Protein AF-A0A7S4V203-F1 (afdb_monomer_lite)

Foldseek 3Di:
DDDDDDADDADPPPPQKDFDWKWWWWDWDPPCPVPDPIGIGTWRWMAGQDDPWRIKTKDWDCPVVVQPPPSIKIWIWGDHANSVQQKTKIKIAIPDPSDPRLQIKIWIWGWGADPNWTKTKGKIAGPVVRIIGIIIITHDDDD

Sequence (143 aa):
GKPLVRVAAPCSPQQQHLSGLWVGEARPAPGLEADVPVNPIKWALSLAREGPVTAFGAGFFDDSADVPGQPVLHFSLRGKWDAEAGTVELTKVYDSALVPADMLVHYQGRVSLSEGRPALTGTWRNTLHETHGAFACRLMEET

Radius of gyration: 16.19 Å; chains: 1; bounding box: 38×49×43 Å

Organism: NCBI:txid2898

Secondary structure (DSSP, 8-state):
------PPPP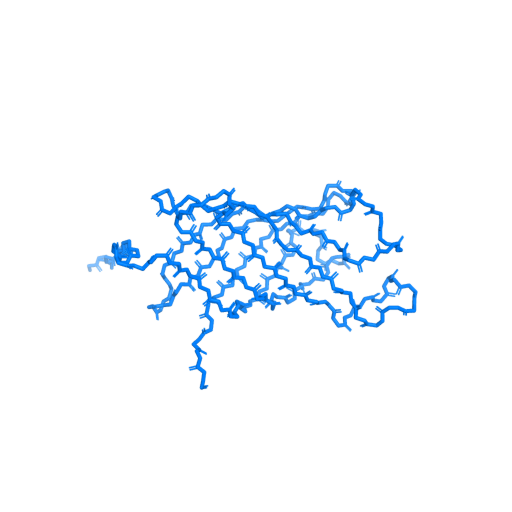S-TT--EEEEEEEEEEEEPTT-TTTSPPEEEEEEEEEESSSS-SEEEEEEES--TTSTT-SSEEEEEEEEEETTTTEEEEEEEES-TTS-TT--EEEEEEEEEETTEEEEEEEEEETTTTEEEEEEEEEPPP-

Structure (mmCIF, N/CA/C/O backbone):
data_AF-A0A7S4V203-F1
#
_entry.id   AF-A0A7S4V203-F1
#
loop_
_atom_site.group_PDB
_atom_site.id
_atom_site.type_symbol
_atom_site.label_atom_id
_atom_site.label_alt_id
_atom_site.label_comp_id
_atom_site.label_asym_id
_atom_site.label_entity_id
_atom_site.label_seq_id
_atom_site.pdbx_PDB_ins_code
_atom_site.Cartn_x
_atom_site.Cartn_y
_atom_site.Cartn_z
_atom_site.occupancy
_atom_site.B_iso_or_equiv
_atom_site.auth_seq_id
_atom_site.auth_comp_id
_atom_site.auth_asym_id
_atom_site.auth_atom_id
_atom_site.pdbx_PDB_model_num
ATOM 1 N N . GLY A 1 1 ? 0.121 35.122 18.184 1.00 46.59 1 GLY A N 1
ATOM 2 C CA . GLY A 1 1 ? -0.152 33.844 18.870 1.00 46.59 1 GLY A CA 1
ATOM 3 C C . GLY A 1 1 ? 0.166 32.713 17.920 1.00 46.59 1 GLY A C 1
ATOM 4 O O . GLY A 1 1 ? -0.217 32.810 16.764 1.00 46.59 1 GLY A O 1
ATOM 5 N N . LYS A 1 2 ? 0.925 31.702 18.356 1.00 37.34 2 LYS A N 1
ATOM 6 C CA . LYS A 1 2 ? 1.216 30.515 17.532 1.00 37.34 2 LYS A CA 1
ATOM 7 C C . LYS A 1 2 ? -0.079 29.714 17.298 1.00 37.34 2 LYS A C 1
ATOM 9 O O . LYS A 1 2 ? -0.844 29.574 18.253 1.00 37.34 2 LYS A O 1
ATOM 14 N N . PRO A 1 3 ? -0.333 29.193 16.086 1.00 43.50 3 PRO A N 1
ATOM 15 C CA . PRO A 1 3 ? -1.499 28.358 15.835 1.00 43.50 3 PRO A CA 1
ATOM 16 C C . PRO A 1 3 ? -1.347 27.010 16.551 1.00 43.50 3 PRO A C 1
ATOM 18 O O . PRO A 1 3 ? -0.306 26.358 16.473 1.00 43.50 3 PRO A O 1
ATOM 21 N N . LEU A 1 4 ? -2.396 26.617 17.273 1.00 43.94 4 LEU A N 1
ATOM 22 C CA . LEU A 1 4 ? -2.532 25.304 17.893 1.00 43.94 4 LEU A CA 1
ATOM 23 C C . LEU A 1 4 ? -2.716 24.260 16.789 1.00 43.94 4 LEU A C 1
ATOM 25 O O . LEU A 1 4 ? -3.739 24.244 16.105 1.00 43.94 4 LEU A O 1
ATOM 29 N N . VAL A 1 5 ? -1.732 23.378 16.631 1.00 44.03 5 VAL A N 1
ATOM 30 C CA . VAL A 1 5 ? -1.887 22.146 15.855 1.00 44.03 5 VAL A CA 1
ATOM 31 C C . VAL A 1 5 ? -2.885 21.271 16.612 1.00 44.03 5 VAL A C 1
ATOM 33 O O . VAL A 1 5 ? -2.569 20.726 17.669 1.00 44.03 5 VAL A O 1
ATOM 36 N N . ARG A 1 6 ? -4.119 21.176 16.107 1.00 44.25 6 ARG A N 1
ATOM 37 C CA . ARG A 1 6 ? -5.091 20.194 16.594 1.00 44.25 6 ARG A CA 1
ATOM 38 C C . ARG A 1 6 ? -4.598 18.811 16.188 1.00 44.25 6 ARG A C 1
ATOM 40 O O . ARG A 1 6 ? -4.679 18.441 15.021 1.00 44.25 6 ARG A O 1
ATOM 47 N N . VAL A 1 7 ? -4.096 18.055 17.158 1.00 49.62 7 VAL A N 1
ATOM 48 C CA . VAL A 1 7 ? -3.996 16.600 17.036 1.00 49.62 7 VAL A CA 1
ATOM 49 C C . VAL A 1 7 ? -5.426 16.091 16.859 1.00 49.62 7 VAL A C 1
ATOM 51 O O . VAL A 1 7 ? -6.295 16.393 17.678 1.00 49.62 7 VAL A O 1
ATOM 54 N N . ALA A 1 8 ? -5.696 15.421 15.739 1.00 51.75 8 ALA A N 1
ATOM 55 C CA . ALA A 1 8 ? -7.012 14.869 15.459 1.00 51.75 8 ALA A CA 1
ATOM 56 C C . ALA A 1 8 ? -7.423 13.889 16.568 1.00 51.75 8 ALA A C 1
ATOM 58 O O . ALA A 1 8 ? -6.596 13.121 17.063 1.00 51.75 8 ALA A O 1
ATOM 59 N N . ALA A 1 9 ? -8.700 13.923 16.949 1.00 47.88 9 ALA A N 1
ATOM 60 C CA . ALA A 1 9 ? -9.267 12.919 17.837 1.00 47.88 9 ALA A CA 1
ATOM 61 C C . ALA A 1 9 ? -9.137 11.527 17.187 1.00 47.88 9 ALA A C 1
ATOM 63 O O . ALA A 1 9 ? -9.269 11.425 15.962 1.00 47.88 9 ALA A O 1
ATOM 64 N N . PRO A 1 10 ? -8.875 10.465 17.968 1.00 47.19 10 PRO A N 1
ATOM 65 C CA . PRO A 1 10 ? -8.890 9.108 17.443 1.00 47.19 10 PRO A CA 1
ATOM 66 C C . PRO A 1 10 ? -10.245 8.812 16.788 1.00 47.19 10 PRO A C 1
ATOM 68 O O . PRO A 1 10 ? -11.275 9.369 17.178 1.00 47.19 10 PRO A O 1
ATOM 71 N N . CYS A 1 11 ? -10.221 7.943 15.775 1.00 50.16 11 CYS A N 1
ATOM 72 C CA . CYS A 1 11 ? -11.412 7.379 15.144 1.00 50.16 11 CYS A CA 1
ATOM 73 C C . CYS A 1 11 ? -12.426 6.983 16.232 1.00 50.16 11 CYS A C 1
ATOM 75 O O . CYS A 1 11 ? -12.029 6.441 17.267 1.00 50.16 11 CYS A O 1
ATOM 77 N N . SER A 1 12 ? -13.705 7.328 16.045 1.00 50.94 12 SER A N 1
ATOM 78 C CA . SER A 1 12 ? -14.707 7.138 17.097 1.00 50.94 12 SER A CA 1
ATOM 79 C C . SER A 1 12 ? -14.692 5.679 17.591 1.00 50.94 12 SER A C 1
ATOM 81 O O . SER A 1 12 ? -14.592 4.768 16.766 1.00 50.94 12 SER A O 1
ATOM 83 N N . PRO A 1 13 ? -14.805 5.418 18.907 1.00 49.44 13 PRO A N 1
ATOM 84 C CA . PRO A 1 13 ? -14.727 4.061 19.458 1.00 49.44 13 PRO A CA 1
ATOM 85 C C . PRO A 1 13 ? -15.800 3.088 18.928 1.00 49.44 13 PRO A C 1
ATOM 87 O O . PRO A 1 13 ? -15.759 1.905 19.243 1.00 49.44 13 PRO A O 1
ATOM 90 N N . GLN A 1 14 ? -16.755 3.569 18.128 1.00 53.97 14 GLN A N 1
ATOM 91 C CA . GLN A 1 14 ? -17.841 2.792 17.527 1.00 53.97 14 GLN A CA 1
ATOM 92 C C . GLN A 1 14 ? -17.541 2.329 16.094 1.00 53.97 14 GLN A C 1
ATOM 94 O O . GLN A 1 14 ? -18.237 1.455 15.580 1.00 53.97 14 GLN A O 1
ATOM 99 N N . GLN A 1 15 ? -16.529 2.890 15.428 1.00 68.12 15 GLN A N 1
ATOM 100 C CA . GLN A 1 15 ? -16.266 2.600 14.022 1.00 68.12 15 GLN A CA 1
ATOM 101 C C . GLN A 1 15 ? -15.415 1.330 13.893 1.00 68.12 15 GLN A C 1
ATOM 103 O O . GLN A 1 15 ? -14.188 1.367 13.918 1.00 68.12 15 GLN A O 1
ATOM 108 N N . GLN A 1 16 ? -16.098 0.187 13.790 1.00 83.56 16 GLN A N 1
ATOM 109 C CA . GLN A 1 16 ? -15.500 -1.157 13.753 1.00 83.56 16 GLN A CA 1
ATOM 110 C C . GLN A 1 16 ? -14.614 -1.411 12.523 1.00 83.56 16 GLN A C 1
ATOM 112 O O . GLN A 1 16 ? -13.758 -2.298 12.538 1.00 83.56 16 GLN A O 1
ATOM 117 N N . HIS A 1 17 ? -14.804 -0.636 11.455 1.00 91.56 17 HIS A N 1
ATOM 118 C CA . HIS A 1 17 ? -14.025 -0.751 10.231 1.00 91.56 17 HIS A CA 1
ATOM 119 C C . HIS A 1 17 ? -13.968 0.568 9.447 1.00 91.56 17 HIS A C 1
ATOM 121 O O . HIS A 1 17 ? -14.828 1.440 9.586 1.00 91.56 17 HIS A O 1
ATOM 127 N N . LEU A 1 18 ? -12.951 0.688 8.595 1.00 94.06 18 LEU A N 1
ATOM 128 C CA . LEU A 1 18 ? -12.790 1.718 7.574 1.00 94.06 18 LEU A CA 1
ATOM 129 C C . LEU A 1 18 ? -12.739 1.015 6.217 1.00 94.06 18 LEU A C 1
ATOM 131 O O . LEU A 1 18 ? -11.717 0.431 5.858 1.00 94.06 18 LEU A O 1
ATOM 135 N N . SER A 1 19 ? -13.849 1.043 5.488 1.00 95.38 19 SER A N 1
ATOM 136 C CA . SER A 1 19 ? -14.012 0.304 4.235 1.00 95.38 19 SER A CA 1
ATOM 137 C C . SER A 1 19 ? -14.511 1.215 3.130 1.00 95.38 19 SER A C 1
ATOM 139 O O . SER A 1 19 ? -15.337 2.086 3.381 1.00 95.38 19 SER A O 1
ATOM 141 N N . GLY A 1 20 ? -14.028 0.983 1.913 1.00 95.81 20 GLY A N 1
ATOM 142 C CA . GLY A 1 20 ? -14.508 1.659 0.714 1.00 95.81 20 GLY A CA 1
ATOM 143 C C . GLY A 1 20 ? -13.398 1.857 -0.309 1.00 95.81 20 GLY A C 1
ATOM 144 O O . GLY A 1 20 ? -12.407 1.119 -0.326 1.00 95.81 20 GLY A O 1
ATOM 145 N N . LEU A 1 21 ? -13.579 2.858 -1.167 1.00 96.81 21 LEU A N 1
ATOM 146 C CA . LEU A 1 21 ? -12.597 3.233 -2.175 1.00 96.81 21 LEU A CA 1
ATOM 147 C C . LEU A 1 21 ? -11.599 4.240 -1.595 1.00 96.81 21 LEU A C 1
ATOM 149 O O . LEU A 1 21 ? -11.970 5.343 -1.202 1.00 96.81 21 LEU A O 1
ATOM 153 N N . TRP A 1 22 ? -10.323 3.879 -1.591 1.00 97.38 22 TRP A N 1
ATOM 154 C CA . TRP A 1 22 ? -9.221 4.747 -1.198 1.00 97.38 22 TRP A CA 1
ATOM 155 C C . TRP A 1 22 ? -8.540 5.305 -2.438 1.00 97.38 22 TRP A C 1
ATOM 157 O O . TRP A 1 22 ? -8.118 4.541 -3.311 1.00 97.38 22 TRP A O 1
ATOM 167 N N . VAL A 1 23 ? -8.418 6.630 -2.503 1.00 96.50 23 VAL A N 1
ATOM 168 C CA . VAL A 1 23 ? -7.867 7.337 -3.664 1.00 96.50 23 VAL A CA 1
ATOM 169 C C . VAL A 1 23 ? -6.696 8.216 -3.257 1.00 96.50 23 VAL A C 1
ATOM 171 O O . VAL A 1 23 ? -6.739 8.892 -2.228 1.00 96.50 23 VAL A O 1
ATOM 174 N N . GLY A 1 24 ? -5.637 8.200 -4.060 1.00 96.31 24 GLY A N 1
ATOM 175 C CA . GLY A 1 24 ? -4.449 9.015 -3.844 1.00 96.31 24 GLY A CA 1
ATOM 176 C C . GLY A 1 24 ? -3.319 8.632 -4.784 1.00 96.31 24 GLY A C 1
ATOM 177 O O . GLY A 1 24 ? -3.562 8.318 -5.947 1.00 96.31 24 GLY A O 1
ATOM 178 N N . GLU A 1 25 ? -2.090 8.617 -4.279 1.00 97.12 25 GLU A N 1
ATOM 179 C CA . GLU A 1 25 ? -0.900 8.346 -5.085 1.00 97.12 25 GLU A CA 1
ATOM 180 C C . GLU A 1 25 ? 0.262 7.776 -4.263 1.00 97.12 25 GLU A C 1
ATOM 182 O O . GLU A 1 25 ? 0.418 8.050 -3.069 1.00 97.12 25 GLU A O 1
ATOM 187 N N . ALA A 1 26 ? 1.099 6.992 -4.935 1.00 96.62 26 ALA A N 1
ATOM 188 C CA . ALA A 1 26 ? 2.388 6.516 -4.470 1.00 96.62 26 ALA A CA 1
ATOM 189 C C . ALA A 1 26 ? 3.475 7.193 -5.310 1.00 96.62 26 ALA A C 1
ATOM 191 O O . ALA A 1 26 ? 3.574 6.981 -6.518 1.00 96.62 26 ALA A O 1
ATOM 192 N N . ARG A 1 27 ? 4.277 8.032 -4.661 1.00 97.00 27 ARG A N 1
ATOM 193 C CA . ARG A 1 27 ? 5.372 8.773 -5.280 1.00 97.00 27 ARG A CA 1
ATOM 194 C C . ARG A 1 27 ? 6.698 8.056 -5.026 1.00 97.00 27 ARG A C 1
ATOM 196 O O . ARG A 1 27 ? 6.897 7.580 -3.904 1.00 97.00 27 ARG A O 1
ATOM 203 N N . PRO A 1 28 ? 7.592 7.975 -6.020 1.00 97.25 28 PRO A N 1
ATOM 204 C CA . PRO A 1 28 ? 8.955 7.482 -5.826 1.00 97.25 28 PRO A CA 1
ATOM 205 C C . PRO A 1 28 ? 9.757 8.370 -4.868 1.00 97.25 28 PRO A C 1
ATOM 207 O O . PRO A 1 28 ? 9.435 9.542 -4.660 1.00 97.25 28 PRO A O 1
ATOM 210 N N . ALA A 1 29 ? 10.791 7.793 -4.259 1.00 97.12 29 ALA A N 1
ATOM 211 C CA . ALA A 1 29 ? 11.771 8.537 -3.481 1.00 97.12 29 ALA A CA 1
ATOM 212 C C . ALA A 1 29 ? 12.631 9.453 -4.378 1.00 97.12 29 ALA A C 1
ATOM 214 O O . ALA A 1 29 ? 12.770 9.170 -5.571 1.00 97.12 29 ALA A O 1
ATOM 215 N N . PRO A 1 30 ? 13.251 10.507 -3.809 1.00 96.00 30 PRO A N 1
ATOM 216 C CA . PRO A 1 30 ? 14.170 11.363 -4.549 1.00 96.00 30 PRO A CA 1
ATOM 217 C C . PRO A 1 30 ? 15.295 10.579 -5.231 1.00 96.00 30 PRO A C 1
ATOM 219 O O . PRO A 1 30 ? 15.971 9.778 -4.587 1.00 96.00 30 PRO A O 1
ATOM 222 N N . GLY A 1 31 ? 15.507 10.839 -6.518 1.00 94.50 31 GLY A N 1
ATOM 223 C CA . GLY A 1 31 ? 16.478 10.153 -7.370 1.00 94.50 31 GLY A CA 1
ATOM 224 C C . GLY A 1 31 ? 15.918 8.962 -8.154 1.00 94.50 31 GLY A C 1
ATOM 225 O O . GLY A 1 31 ? 16.638 8.430 -8.991 1.00 94.50 31 GLY A O 1
ATOM 226 N N . LEU A 1 32 ? 14.667 8.552 -7.917 1.00 94.06 32 LEU A N 1
ATOM 227 C CA . LEU A 1 32 ? 14.000 7.463 -8.647 1.00 94.06 32 LEU A CA 1
ATOM 228 C C . LEU A 1 32 ? 12.935 7.965 -9.638 1.00 94.06 32 LEU A C 1
ATOM 230 O O . LEU A 1 32 ? 12.313 7.161 -10.323 1.00 94.06 32 LEU A O 1
ATOM 234 N N . GLU A 1 33 ? 12.694 9.276 -9.724 1.00 93.06 33 GLU A N 1
ATOM 235 C CA . GLU A 1 33 ? 11.575 9.855 -10.483 1.00 93.06 33 GLU A CA 1
ATOM 236 C C . GLU A 1 33 ? 11.674 9.655 -11.998 1.00 93.06 33 GLU A C 1
ATOM 238 O O . GLU A 1 33 ? 10.657 9.719 -12.685 1.00 93.06 33 GLU A O 1
ATOM 243 N N . ALA A 1 34 ? 12.883 9.444 -12.522 1.00 90.62 34 ALA A N 1
ATOM 244 C CA . ALA A 1 34 ? 13.098 9.189 -13.943 1.00 90.62 34 ALA A CA 1
ATOM 245 C C . ALA A 1 34 ? 12.694 7.764 -14.353 1.00 90.62 34 ALA A C 1
ATOM 247 O O . ALA A 1 34 ? 12.254 7.561 -15.482 1.00 90.62 34 ALA A O 1
ATOM 248 N N . ASP A 1 35 ? 12.818 6.805 -13.431 1.00 88.88 35 ASP A N 1
ATOM 249 C CA . ASP A 1 35 ? 12.659 5.373 -13.705 1.00 88.88 35 ASP A CA 1
ATOM 250 C C . ASP A 1 35 ? 11.362 4.802 -13.120 1.00 88.88 35 ASP A C 1
ATOM 252 O O . ASP A 1 35 ? 10.872 3.761 -13.555 1.00 88.88 35 ASP A O 1
ATOM 256 N N . VAL A 1 36 ? 10.799 5.468 -12.111 1.00 89.31 36 VAL A N 1
ATOM 257 C CA . VAL A 1 36 ? 9.601 5.023 -11.404 1.00 89.31 36 VAL A CA 1
ATOM 258 C C . VAL A 1 36 ? 8.537 6.113 -11.486 1.00 89.31 36 VAL A C 1
ATOM 260 O O . VAL A 1 36 ? 8.705 7.176 -10.884 1.00 89.31 36 VAL A O 1
ATOM 263 N N . PRO A 1 37 ? 7.408 5.875 -12.172 1.00 90.31 37 PRO A N 1
ATOM 264 C CA . PRO A 1 37 ? 6.354 6.870 -12.269 1.00 90.31 37 PRO A CA 1
ATOM 265 C C . PRO A 1 37 ? 5.621 7.050 -10.934 1.00 90.31 37 PRO A C 1
ATOM 267 O O . PRO A 1 37 ? 5.615 6.184 -10.053 1.00 90.31 37 PRO A O 1
ATOM 270 N N . VAL A 1 38 ? 4.933 8.186 -10.804 1.00 92.56 38 VAL A N 1
ATOM 271 C CA . VAL A 1 38 ? 3.929 8.365 -9.751 1.00 92.56 38 VAL A CA 1
ATOM 272 C C . VAL A 1 38 ? 2.754 7.441 -10.052 1.00 92.56 38 VAL A C 1
ATOM 274 O O . VAL A 1 38 ? 2.084 7.588 -11.070 1.00 92.56 38 VAL A O 1
ATOM 277 N N . ASN A 1 39 ? 2.494 6.502 -9.149 1.00 90.38 39 ASN A N 1
ATOM 278 C CA . ASN A 1 39 ? 1.459 5.494 -9.317 1.00 90.38 39 ASN A CA 1
ATOM 279 C C . ASN A 1 39 ? 0.155 5.943 -8.648 1.00 90.38 39 ASN A C 1
ATOM 281 O O . ASN A 1 39 ? 0.166 6.217 -7.443 1.00 90.38 39 ASN A O 1
ATOM 285 N N . PRO A 1 40 ? -0.983 5.992 -9.361 1.00 93.56 40 PRO A N 1
ATOM 286 C CA . PRO A 1 40 ? -2.255 6.306 -8.732 1.00 93.56 40 PRO A CA 1
ATOM 287 C C . PRO A 1 40 ? -2.640 5.207 -7.736 1.00 93.56 40 PRO A C 1
ATOM 289 O O . PRO A 1 40 ? -2.490 4.012 -7.988 1.00 93.56 40 PRO A O 1
ATOM 292 N N . ILE A 1 41 ? -3.181 5.618 -6.596 1.00 95.50 41 ILE A N 1
ATOM 293 C CA . ILE A 1 41 ? -3.841 4.724 -5.653 1.00 95.50 41 ILE A CA 1
ATOM 294 C C . ILE A 1 41 ? -5.335 4.768 -5.945 1.00 95.50 41 ILE A C 1
ATOM 296 O O . ILE A 1 41 ? -5.959 5.822 -5.852 1.00 95.50 41 ILE A O 1
ATOM 300 N N . LYS A 1 42 ? -5.888 3.605 -6.287 1.00 95.38 42 LYS A N 1
ATOM 301 C CA . LYS A 1 42 ? -7.324 3.324 -6.387 1.00 95.38 42 LYS A CA 1
ATOM 302 C C . LYS A 1 42 ? -7.555 1.943 -5.782 1.00 95.38 42 LYS A C 1
ATOM 304 O O . LYS A 1 42 ? -7.437 0.931 -6.470 1.00 95.38 42 LYS A O 1
ATOM 309 N N . TRP A 1 43 ? -7.776 1.889 -4.473 1.00 97.38 43 TRP A N 1
ATOM 310 C CA . TRP A 1 43 ? -7.876 0.627 -3.737 1.00 97.38 43 TRP A CA 1
ATOM 311 C C . TRP A 1 43 ? -9.270 0.447 -3.159 1.00 97.38 43 TRP A C 1
ATOM 313 O O . TRP A 1 43 ? -9.729 1.282 -2.386 1.00 97.38 43 TRP A O 1
ATOM 323 N N . ALA A 1 44 ? -9.915 -0.673 -3.464 1.00 97.88 44 ALA A N 1
ATOM 324 C CA . ALA A 1 44 ? -11.008 -1.164 -2.640 1.00 97.88 44 ALA A CA 1
ATOM 325 C C . ALA A 1 44 ? -10.373 -1.818 -1.407 1.00 97.88 44 ALA A C 1
ATOM 327 O O . ALA A 1 44 ? -9.828 -2.916 -1.507 1.00 97.88 44 ALA A O 1
ATOM 328 N N . LEU A 1 45 ? -10.359 -1.121 -0.271 1.00 98.06 45 LEU A N 1
ATOM 329 C CA . LEU A 1 45 ? -9.611 -1.529 0.922 1.00 98.06 45 LEU A CA 1
ATOM 330 C C . LEU A 1 45 ? -10.494 -1.439 2.164 1.00 98.06 45 LEU A C 1
ATOM 332 O O . LEU A 1 45 ? -11.162 -0.432 2.405 1.00 98.06 45 LEU A O 1
ATOM 336 N N . SER A 1 46 ? -10.443 -2.503 2.959 1.00 97.50 46 SER A N 1
ATOM 337 C CA . SER A 1 46 ? -11.048 -2.594 4.280 1.00 97.50 46 SER A CA 1
ATOM 338 C C . SER A 1 46 ? -9.967 -2.699 5.344 1.00 97.50 46 SER A C 1
ATOM 340 O O . SER A 1 46 ? -9.082 -3.554 5.264 1.00 97.50 46 SER A O 1
ATOM 342 N N . LEU A 1 47 ? -10.079 -1.851 6.361 1.00 97.00 47 LEU A N 1
ATOM 343 C CA . LEU A 1 47 ? -9.348 -1.945 7.616 1.00 97.00 47 LEU A CA 1
ATOM 344 C C . LEU A 1 47 ? -10.363 -2.299 8.706 1.00 97.00 47 LEU A C 1
ATOM 346 O O . LEU A 1 47 ? -11.256 -1.505 8.987 1.00 97.00 47 LEU A O 1
ATOM 350 N N . ALA A 1 48 ? -10.269 -3.488 9.291 1.00 94.75 48 ALA A N 1
ATOM 351 C CA . ALA A 1 48 ? -11.171 -3.966 10.339 1.00 94.75 48 ALA A CA 1
ATOM 352 C C . ALA A 1 48 ? -10.438 -3.991 11.682 1.00 94.75 48 ALA A C 1
ATOM 354 O O . ALA A 1 48 ? -9.296 -4.439 11.740 1.00 94.75 48 ALA A O 1
ATOM 355 N N . ARG A 1 49 ? -11.069 -3.514 12.763 1.00 90.88 49 ARG A N 1
ATOM 356 C CA . ARG A 1 49 ? -10.417 -3.470 14.087 1.00 90.88 49 ARG A CA 1
ATOM 357 C C . ARG A 1 49 ? -10.137 -4.862 14.654 1.00 90.88 49 ARG A C 1
ATOM 359 O O . ARG A 1 49 ? -9.180 -5.032 15.400 1.00 90.88 49 ARG A O 1
ATOM 366 N N . GLU A 1 50 ? -10.973 -5.836 14.313 1.00 86.62 50 GLU A N 1
ATOM 367 C CA . GLU A 1 50 ? -10.955 -7.180 14.886 1.00 86.62 50 GLU A CA 1
ATOM 368 C C . GLU A 1 50 ? -10.973 -8.255 13.794 1.00 86.62 50 GLU A C 1
ATOM 370 O O . GLU A 1 50 ? -11.428 -8.026 12.672 1.00 86.62 50 GLU A O 1
ATOM 375 N N . GLY A 1 51 ? -10.496 -9.450 14.148 1.00 84.12 51 GLY A N 1
ATOM 376 C CA . GLY A 1 51 ? -10.491 -10.628 13.284 1.00 84.12 51 GLY A CA 1
ATOM 377 C C . GL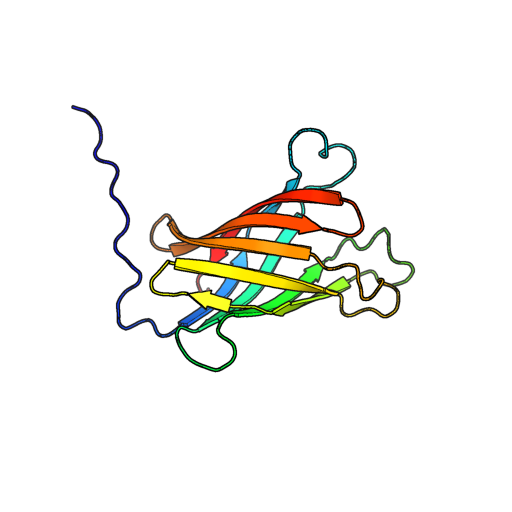Y A 1 51 ? -9.088 -11.136 12.932 1.00 84.12 51 GLY A C 1
ATOM 378 O O . GLY A 1 51 ? -8.082 -10.510 13.263 1.00 84.12 51 GLY A O 1
ATOM 379 N N . PRO A 1 52 ? -8.999 -12.299 12.261 1.00 82.62 52 PRO A N 1
ATOM 380 C CA . PRO A 1 52 ? -7.721 -12.911 11.889 1.00 82.62 52 PRO A CA 1
ATOM 381 C C . PRO A 1 52 ? -6.980 -12.142 10.781 1.00 82.62 52 PRO A C 1
ATOM 383 O O . PRO A 1 52 ? -5.771 -12.302 10.625 1.00 82.62 52 PRO A O 1
ATOM 386 N N . VAL A 1 53 ? -7.697 -11.312 10.016 1.00 85.31 53 VAL A N 1
ATOM 387 C CA . VAL A 1 53 ? -7.156 -10.412 8.992 1.00 85.31 53 VAL A CA 1
ATOM 388 C C . VAL A 1 53 ? -7.784 -9.044 9.205 1.00 85.31 53 VAL A C 1
ATOM 390 O O . VAL A 1 53 ? -8.996 -8.893 9.079 1.00 85.31 53 VAL A O 1
ATOM 393 N N . THR A 1 54 ? -6.958 -8.053 9.523 1.00 95.38 54 THR A N 1
ATOM 394 C CA . THR A 1 54 ? -7.418 -6.702 9.878 1.00 95.38 54 THR A CA 1
ATOM 395 C C . THR A 1 54 ? -7.173 -5.674 8.779 1.00 95.38 54 THR A C 1
ATOM 397 O O . THR A 1 54 ? -7.662 -4.553 8.874 1.00 95.38 54 THR A O 1
ATOM 400 N N . ALA A 1 55 ? -6.476 -6.042 7.699 1.00 97.31 55 ALA A N 1
ATOM 401 C CA . ALA A 1 55 ? -6.385 -5.220 6.498 1.00 97.31 55 ALA A CA 1
ATOM 402 C C . ALA A 1 55 ? -6.379 -6.081 5.228 1.00 97.31 55 ALA A C 1
ATOM 404 O O . ALA A 1 55 ? -5.535 -6.966 5.062 1.00 97.31 55 ALA A O 1
ATOM 405 N N . PHE A 1 56 ? -7.322 -5.825 4.326 1.00 97.69 56 PHE A N 1
ATOM 406 C CA . PHE A 1 56 ? -7.458 -6.565 3.074 1.00 97.69 56 PHE A CA 1
ATOM 407 C C . PHE A 1 56 ? -8.140 -5.722 2.000 1.00 97.69 56 PHE A C 1
ATOM 409 O O . PHE A 1 56 ? -9.014 -4.903 2.286 1.00 97.69 56 PHE A O 1
ATOM 416 N N . GLY A 1 57 ? -7.751 -5.928 0.748 1.00 97.62 57 GLY A N 1
ATOM 417 C CA . GLY A 1 57 ? -8.291 -5.162 -0.362 1.00 97.62 57 GLY A CA 1
ATOM 418 C C . GLY A 1 57 ? -7.778 -5.617 -1.716 1.00 97.62 57 GLY A C 1
ATOM 419 O O . GLY A 1 57 ? -7.115 -6.646 -1.836 1.00 97.62 57 GLY A O 1
ATOM 420 N N . ALA A 1 58 ? -8.080 -4.827 -2.734 1.00 97.69 58 ALA A N 1
ATOM 421 C CA . ALA A 1 58 ? -7.643 -5.054 -4.100 1.00 97.69 58 ALA A CA 1
ATOM 422 C C . ALA A 1 58 ? -7.611 -3.746 -4.895 1.00 97.69 58 ALA A C 1
ATOM 424 O O . ALA A 1 58 ? -8.141 -2.714 -4.474 1.00 97.69 58 ALA A O 1
ATOM 425 N N . GLY A 1 59 ? -7.000 -3.807 -6.068 1.00 95.25 59 GLY A N 1
ATOM 426 C CA . GLY A 1 59 ? -7.032 -2.741 -7.055 1.00 95.25 59 GLY A CA 1
ATOM 427 C C . GLY A 1 59 ? -6.512 -3.233 -8.397 1.00 95.25 59 GLY A C 1
ATOM 428 O O . GLY A 1 59 ? -6.301 -4.432 -8.601 1.00 95.25 59 GLY A O 1
ATOM 429 N N . PHE A 1 60 ? -6.305 -2.293 -9.310 1.00 90.50 60 PHE A N 1
ATOM 430 C CA . PHE A 1 60 ? -5.729 -2.570 -10.617 1.00 90.50 60 PHE A CA 1
ATOM 431 C C . PHE A 1 60 ? -4.861 -1.405 -11.105 1.00 90.50 60 PHE A C 1
ATOM 433 O O . PHE A 1 60 ? -5.002 -0.280 -10.622 1.00 90.50 60 PHE A O 1
ATOM 440 N N . PHE A 1 61 ? -3.971 -1.690 -12.053 1.00 81.62 61 PHE A N 1
ATOM 441 C CA . PHE A 1 61 ? -3.242 -0.711 -12.861 1.00 81.62 61 PHE A CA 1
ATOM 442 C C . PHE A 1 61 ? -3.723 -0.812 -14.303 1.00 81.62 61 PHE A C 1
ATOM 444 O O . PHE A 1 61 ? -3.794 -1.913 -14.839 1.00 81.62 61 PHE A O 1
ATOM 451 N N . ASP A 1 62 ? -4.055 0.324 -14.901 1.00 72.94 62 ASP A N 1
ATOM 452 C CA . ASP A 1 62 ? -4.476 0.500 -16.295 1.00 72.94 62 ASP A CA 1
ATOM 453 C C . ASP A 1 62 ? -3.307 0.800 -17.253 1.00 72.94 62 ASP A C 1
ATOM 455 O O . ASP A 1 62 ? -3.509 0.867 -18.462 1.00 72.94 62 ASP A O 1
ATOM 459 N N . ASP A 1 63 ? -2.088 0.938 -16.723 1.00 65.44 63 ASP A N 1
ATOM 460 C CA . ASP A 1 63 ? -0.857 1.151 -17.490 1.00 65.44 63 ASP A CA 1
ATOM 461 C C . ASP A 1 63 ? 0.190 0.089 -17.142 1.00 65.44 63 ASP A C 1
ATOM 463 O O . ASP A 1 63 ? 1.186 0.308 -16.457 1.00 65.44 63 ASP A O 1
ATOM 467 N N . SER A 1 64 ? -0.098 -1.131 -17.562 1.00 60.84 64 SER A N 1
ATOM 468 C CA . SER A 1 64 ? 0.752 -2.294 -17.359 1.00 60.84 64 SER A CA 1
ATOM 469 C C . SER A 1 64 ? 1.911 -2.371 -18.354 1.00 60.84 64 SER A C 1
ATOM 471 O O . SER A 1 64 ? 2.302 -3.495 -18.650 1.00 60.84 64 SER A O 1
ATOM 473 N N . ALA A 1 65 ? 2.355 -1.268 -18.972 1.00 59.09 65 ALA A N 1
ATOM 474 C CA . ALA A 1 65 ? 3.169 -1.248 -20.201 1.00 59.09 65 ALA A CA 1
ATOM 475 C C . ALA A 1 65 ? 4.303 -2.301 -20.268 1.00 59.09 65 ALA A C 1
ATOM 477 O O . ALA A 1 65 ? 4.634 -2.783 -21.351 1.00 59.09 65 ALA A O 1
ATOM 478 N N . ASP A 1 66 ? 4.825 -2.712 -19.113 1.00 64.06 66 ASP A N 1
ATOM 479 C CA . ASP A 1 66 ? 5.880 -3.707 -18.923 1.00 64.06 66 ASP A CA 1
ATOM 480 C C . ASP A 1 66 ? 5.436 -5.193 -18.903 1.00 64.06 66 ASP A C 1
ATOM 482 O O . ASP A 1 66 ? 6.289 -6.081 -18.893 1.00 64.06 66 ASP A O 1
ATOM 486 N N . VAL A 1 67 ? 4.134 -5.513 -18.900 1.00 68.00 67 VAL A N 1
ATOM 487 C CA . VAL A 1 67 ? 3.596 -6.890 -18.889 1.00 68.00 67 VAL A CA 1
ATOM 488 C C . VAL A 1 67 ? 2.871 -7.204 -20.207 1.00 68.00 67 VAL A C 1
ATOM 490 O O . VAL A 1 67 ? 1.731 -6.770 -20.418 1.00 68.00 67 VAL A O 1
ATOM 493 N N . PRO A 1 68 ? 3.498 -7.988 -21.109 1.00 69.00 68 PRO A N 1
ATOM 494 C CA . PRO A 1 68 ? 2.942 -8.289 -22.424 1.00 69.00 68 PRO A CA 1
ATOM 495 C C . PRO A 1 68 ? 1.540 -8.908 -22.365 1.00 69.00 68 PRO A C 1
ATOM 497 O O . PRO A 1 68 ? 1.312 -9.918 -21.701 1.00 69.00 68 PRO A O 1
ATOM 500 N N . GLY A 1 69 ? 0.599 -8.323 -23.111 1.00 73.31 69 GLY A N 1
ATOM 501 C CA . GLY A 1 69 ? -0.755 -8.860 -23.279 1.00 73.31 69 GLY A CA 1
ATOM 502 C C . GLY A 1 69 ? -1.711 -8.642 -22.100 1.00 73.31 69 GLY A C 1
ATOM 503 O O . GLY A 1 69 ? -2.807 -9.198 -22.126 1.00 73.31 69 GLY A O 1
ATOM 504 N N . GLN A 1 70 ? -1.342 -7.845 -21.090 1.00 72.62 70 GLN A N 1
ATOM 505 C CA . GLN A 1 70 ? -2.178 -7.607 -19.907 1.00 72.62 70 GLN A CA 1
ATOM 506 C C . GLN A 1 70 ? -2.490 -6.128 -19.684 1.00 72.62 70 GLN A C 1
ATOM 508 O O . GLN A 1 70 ? -2.021 -5.595 -18.695 1.00 72.62 70 GLN A O 1
ATOM 513 N N . PRO A 1 71 ? -3.331 -5.476 -20.513 1.00 76.44 71 PRO A N 1
ATOM 514 C CA . PRO A 1 71 ? -3.585 -4.027 -20.441 1.00 76.44 71 PRO A CA 1
ATOM 515 C C . PRO A 1 71 ? -4.111 -3.539 -19.082 1.00 76.44 71 PRO A C 1
ATOM 517 O O . PRO A 1 71 ? -4.127 -2.342 -18.821 1.00 76.44 71 PRO A O 1
ATOM 520 N N . VAL A 1 72 ? -4.574 -4.461 -18.231 1.00 83.06 72 VAL A N 1
ATOM 521 C CA . VAL A 1 72 ? -4.932 -4.197 -16.843 1.00 83.06 72 VAL A CA 1
ATOM 522 C C . VAL A 1 72 ? -4.270 -5.240 -15.944 1.00 83.06 72 VAL A C 1
ATOM 524 O O . VAL A 1 72 ? -4.514 -6.438 -16.098 1.00 83.06 72 VAL A O 1
ATOM 527 N N . LEU A 1 73 ? -3.482 -4.787 -14.967 1.00 86.00 73 LEU A N 1
ATOM 528 C CA . LEU A 1 73 ? -2.878 -5.635 -13.937 1.00 86.00 73 LEU A CA 1
ATOM 529 C C . LEU A 1 73 ? -3.660 -5.534 -12.637 1.00 86.00 73 LEU A C 1
ATOM 531 O O . LEU A 1 73 ? -3.632 -4.501 -11.970 1.00 86.00 73 LEU A O 1
ATOM 535 N N . HIS A 1 74 ? -4.308 -6.623 -12.242 1.00 91.38 74 HIS A N 1
ATOM 536 C CA . HIS A 1 74 ? -4.996 -6.713 -10.960 1.00 91.38 74 HIS A CA 1
ATOM 537 C C . HIS A 1 74 ? -4.017 -7.064 -9.839 1.00 91.38 74 HIS A C 1
ATOM 539 O O . HIS A 1 74 ? -2.984 -7.703 -10.053 1.00 91.38 74 HIS A O 1
ATOM 545 N N . PHE A 1 75 ? -4.340 -6.647 -8.621 1.00 93.69 75 PHE A N 1
ATOM 546 C CA . PHE A 1 75 ? -3.587 -7.025 -7.435 1.00 93.69 75 PHE A CA 1
ATOM 547 C C . PHE A 1 75 ? -4.491 -7.132 -6.213 1.00 93.69 75 PHE A C 1
ATOM 549 O O . PHE A 1 75 ? -5.519 -6.461 -6.105 1.00 93.69 75 PHE A O 1
ATOM 556 N N . SER A 1 76 ? -4.046 -7.933 -5.252 1.00 96.50 76 SER A N 1
ATOM 557 C CA . SER A 1 76 ? -4.608 -7.985 -3.907 1.00 96.50 76 SER A CA 1
ATOM 558 C C . SER A 1 76 ? -3.714 -7.241 -2.918 1.00 96.50 76 SER A C 1
ATOM 560 O O . SER A 1 76 ? -2.498 -7.146 -3.094 1.00 96.50 76 SER A O 1
ATOM 562 N N . LEU A 1 77 ? -4.331 -6.710 -1.869 1.00 97.31 77 LEU A N 1
ATOM 563 C CA . LEU A 1 77 ? -3.685 -6.140 -0.696 1.00 97.31 77 LEU A CA 1
ATOM 564 C C . LEU A 1 77 ? -4.031 -7.015 0.502 1.00 97.31 77 LEU A C 1
ATOM 566 O O . LEU A 1 77 ? -5.200 -7.317 0.742 1.00 97.31 77 LEU A O 1
ATOM 570 N N . ARG A 1 78 ? -3.021 -7.393 1.277 1.00 95.69 78 ARG A N 1
ATOM 571 C CA . ARG A 1 78 ? -3.197 -8.158 2.515 1.00 95.69 78 ARG A CA 1
ATOM 572 C C . ARG A 1 78 ? -2.274 -7.641 3.597 1.00 95.69 78 ARG A C 1
ATOM 574 O O . ARG A 1 78 ? -1.115 -7.341 3.319 1.00 95.69 78 ARG A O 1
ATOM 581 N N . GLY A 1 79 ? -2.750 -7.595 4.829 1.00 95.88 79 GLY A N 1
ATOM 582 C CA . GLY A 1 79 ? -1.896 -7.279 5.956 1.00 95.88 79 GLY A CA 1
ATOM 583 C C . GLY A 1 79 ? -2.671 -7.043 7.237 1.00 95.88 79 GLY A C 1
ATOM 584 O O . GLY A 1 79 ? -3.616 -7.772 7.546 1.00 95.88 79 GLY A O 1
ATOM 585 N N . LYS A 1 80 ? -2.214 -6.062 8.011 1.00 96.50 80 LYS A N 1
ATOM 586 C CA . LYS A 1 80 ? -2.680 -5.823 9.372 1.00 96.50 80 LYS A CA 1
ATOM 587 C C . LYS A 1 80 ? -2.932 -4.343 9.602 1.00 96.50 80 LYS A C 1
ATOM 589 O O . LYS A 1 80 ? -2.176 -3.496 9.135 1.00 96.50 80 LYS A O 1
ATOM 594 N N . TRP A 1 81 ? -3.971 -4.059 10.369 1.00 96.62 81 TRP A N 1
ATOM 595 C CA . TRP A 1 81 ? -4.221 -2.762 10.971 1.00 96.62 81 TRP A CA 1
ATOM 596 C C . TRP A 1 81 ? -4.221 -2.910 12.489 1.00 96.62 81 TRP A C 1
ATOM 598 O O . TRP A 1 81 ? -4.950 -3.739 13.035 1.00 96.62 81 TRP A O 1
ATOM 608 N N . ASP A 1 82 ? -3.396 -2.108 13.151 1.00 93.94 82 ASP A N 1
ATOM 609 C CA . ASP A 1 82 ? -3.487 -1.844 14.579 1.00 93.94 82 ASP A CA 1
ATOM 610 C C . ASP A 1 82 ? -4.279 -0.545 14.759 1.00 93.94 82 ASP A C 1
ATOM 612 O O . ASP A 1 82 ? -3.792 0.559 14.494 1.00 93.94 82 ASP A O 1
ATOM 616 N N . ALA A 1 83 ? -5.537 -0.679 15.171 1.00 90.50 83 ALA A N 1
ATOM 617 C CA . ALA A 1 83 ? -6.436 0.456 15.327 1.00 90.50 83 ALA A CA 1
ATOM 618 C C . ALA A 1 83 ? -6.120 1.328 16.553 1.00 90.50 83 ALA A C 1
ATOM 620 O O . ALA A 1 83 ? -6.608 2.457 16.621 1.00 90.50 83 ALA A O 1
ATOM 621 N N . GLU A 1 84 ? -5.341 0.829 17.516 1.00 89.44 84 GLU A N 1
ATOM 622 C CA . GLU A 1 84 ? -4.924 1.581 18.702 1.00 89.44 84 GLU A CA 1
ATOM 623 C C . GLU A 1 84 ? -3.676 2.414 18.395 1.00 89.44 84 GLU A C 1
ATOM 625 O O . GLU A 1 84 ? -3.664 3.627 18.612 1.00 89.44 84 GLU A O 1
ATOM 630 N N . ALA A 1 85 ? -2.657 1.797 17.791 1.00 90.94 85 ALA A N 1
ATOM 631 C CA . ALA A 1 85 ? -1.454 2.495 17.335 1.00 90.94 85 ALA A CA 1
ATOM 632 C C . ALA A 1 85 ? -1.683 3.320 16.052 1.00 90.94 85 ALA A C 1
ATOM 634 O O . ALA A 1 85 ? -0.852 4.166 15.682 1.00 90.94 85 ALA A O 1
ATOM 635 N N . GLY A 1 86 ? -2.791 3.054 15.355 1.00 92.56 86 GLY A N 1
ATOM 636 C CA . GLY A 1 86 ? -3.149 3.632 14.065 1.00 92.56 86 GLY A CA 1
ATOM 637 C C . GLY A 1 86 ? -2.260 3.157 12.916 1.00 92.56 86 GLY A C 1
ATOM 638 O O . GLY A 1 86 ? -2.251 3.806 11.876 1.00 92.56 86 GLY A O 1
ATOM 639 N N . THR A 1 87 ? -1.474 2.093 13.082 1.00 96.88 87 THR A N 1
ATOM 640 C CA . THR A 1 87 ? -0.481 1.636 12.097 1.00 96.88 87 THR A CA 1
ATOM 641 C C . THR A 1 87 ? -1.054 0.579 11.165 1.00 96.88 87 THR A C 1
ATOM 643 O O . THR A 1 87 ? -1.838 -0.277 11.567 1.00 96.88 87 THR A O 1
ATOM 646 N N . VAL A 1 88 ? -0.663 0.637 9.895 1.00 97.81 88 VAL A N 1
ATOM 647 C CA . VAL A 1 88 ? -1.112 -0.285 8.850 1.00 97.81 88 VAL A CA 1
ATOM 648 C C . VAL A 1 88 ? 0.099 -0.855 8.133 1.00 97.81 88 VAL A C 1
ATOM 650 O O . VAL A 1 88 ? 0.988 -0.116 7.711 1.00 97.81 88 VAL A O 1
ATOM 653 N N . GLU A 1 89 ? 0.088 -2.166 7.943 1.00 97.94 89 GLU A N 1
ATOM 654 C CA . GLU A 1 89 ? 1.023 -2.888 7.090 1.00 97.94 89 GLU A CA 1
ATOM 655 C C . GLU A 1 89 ? 0.232 -3.562 5.975 1.00 97.94 89 GLU A C 1
ATOM 657 O O . GLU A 1 89 ? -0.738 -4.268 6.250 1.00 97.94 89 GLU A O 1
ATOM 662 N N . LEU A 1 90 ? 0.639 -3.368 4.720 1.00 97.81 90 LEU A N 1
ATOM 663 C CA . LEU A 1 90 ? 0.044 -4.049 3.569 1.00 97.81 90 LEU A CA 1
ATOM 664 C C . LEU A 1 90 ? 1.135 -4.662 2.702 1.00 97.81 90 LEU A C 1
ATOM 666 O O . LEU A 1 90 ? 2.212 -4.103 2.522 1.00 97.81 90 LEU A O 1
ATOM 670 N N . THR A 1 91 ? 0.826 -5.802 2.108 1.00 96.88 91 THR A N 1
ATOM 671 C CA . THR A 1 91 ? 1.594 -6.402 1.023 1.00 96.88 91 THR A CA 1
ATOM 672 C C . THR A 1 91 ? 0.699 -6.472 -0.200 1.00 96.88 91 THR A C 1
ATOM 674 O O . THR A 1 91 ? -0.378 -7.071 -0.150 1.00 96.88 91 THR A O 1
ATOM 677 N N . LYS A 1 92 ? 1.154 -5.855 -1.287 1.00 95.25 92 LYS A N 1
ATOM 678 C CA . LYS A 1 92 ? 0.556 -5.955 -2.613 1.00 95.25 92 LYS A CA 1
ATOM 679 C C . LYS A 1 92 ? 1.113 -7.177 -3.328 1.00 95.25 92 LYS A C 1
ATOM 681 O O . LYS A 1 92 ? 2.329 -7.351 -3.396 1.00 95.25 92 LYS A O 1
ATOM 686 N N . VAL A 1 93 ? 0.208 -7.984 -3.868 1.00 93.19 93 VAL A N 1
ATOM 687 C CA . VAL A 1 93 ? 0.511 -9.182 -4.655 1.00 93.19 93 VAL A CA 1
ATOM 688 C C . VAL A 1 93 ? -0.231 -9.072 -5.977 1.00 93.19 93 VAL A C 1
ATOM 690 O O . VAL A 1 93 ? -1.457 -8.946 -5.977 1.00 93.19 93 VAL A O 1
ATOM 693 N N . TYR A 1 94 ? 0.500 -9.090 -7.086 1.00 90.38 94 TYR A N 1
ATOM 694 C CA . TYR A 1 94 ? -0.095 -9.062 -8.418 1.00 90.38 94 TYR A CA 1
ATOM 695 C C . TYR A 1 94 ? -0.789 -10.388 -8.737 1.00 90.38 94 TYR A C 1
ATOM 697 O O . TYR A 1 94 ? -0.273 -11.458 -8.418 1.00 90.38 94 TYR A O 1
ATOM 705 N N . ASP A 1 95 ? -1.951 -10.306 -9.377 1.00 87.94 95 ASP A N 1
ATOM 706 C CA . ASP A 1 95 ? -2.714 -11.459 -9.855 1.00 87.94 95 ASP A CA 1
ATOM 707 C C . ASP A 1 95 ? -2.356 -11.744 -11.320 1.00 87.94 95 ASP A C 1
ATOM 709 O O . ASP A 1 95 ? -3.114 -11.470 -12.249 1.00 87.94 95 ASP A O 1
ATOM 713 N N . SER A 1 96 ? -1.117 -12.185 -11.544 1.00 83.00 96 SER A N 1
ATOM 714 C CA . SER A 1 96 ? -0.612 -12.513 -12.876 1.00 83.00 96 SER A CA 1
ATOM 715 C C . SER A 1 96 ? 0.540 -13.504 -12.800 1.00 83.00 96 SER A C 1
ATOM 717 O O . SER A 1 96 ? 1.511 -13.279 -12.086 1.00 83.00 96 SER A O 1
ATOM 719 N N . ALA A 1 97 ? 0.473 -14.570 -13.602 1.00 81.38 97 ALA A N 1
ATOM 720 C CA . ALA A 1 97 ? 1.570 -15.530 -13.747 1.00 81.38 97 ALA A CA 1
ATOM 721 C C . ALA A 1 97 ? 2.790 -14.955 -14.493 1.00 81.38 97 ALA A C 1
ATOM 723 O O . ALA A 1 97 ? 3.858 -15.562 -14.476 1.00 81.38 97 ALA A O 1
ATOM 724 N N . LEU A 1 98 ? 2.630 -13.810 -15.167 1.00 81.69 98 LEU A N 1
ATOM 725 C CA . LEU A 1 98 ? 3.717 -13.112 -15.858 1.00 81.69 98 LEU A CA 1
ATOM 726 C C . LEU A 1 98 ? 4.536 -12.234 -14.908 1.00 81.69 98 LEU A C 1
ATOM 728 O O . LEU A 1 98 ? 5.636 -11.815 -15.256 1.00 81.69 98 LEU A O 1
ATOM 732 N N . VAL A 1 99 ? 4.000 -11.958 -13.719 1.00 81.56 99 VAL A N 1
ATOM 733 C CA . VAL A 1 99 ? 4.692 -11.207 -12.682 1.00 81.56 99 VAL A CA 1
ATOM 734 C C . VAL A 1 99 ? 5.365 -12.200 -11.729 1.00 81.56 99 VAL A C 1
ATOM 736 O O . VAL A 1 99 ? 4.690 -13.104 -11.229 1.00 81.56 99 VAL A O 1
ATOM 739 N N . PRO A 1 100 ? 6.676 -12.065 -11.457 1.00 83.31 100 PRO A N 1
ATOM 740 C CA . PRO A 1 100 ? 7.361 -12.928 -10.503 1.00 83.31 100 PRO A CA 1
ATOM 741 C C . PRO A 1 100 ? 6.657 -12.934 -9.140 1.00 83.31 100 PRO A C 1
ATOM 743 O O . PRO A 1 100 ? 6.278 -11.886 -8.618 1.00 83.31 100 PRO A O 1
ATOM 746 N N . ALA A 1 101 ? 6.475 -14.116 -8.545 1.00 82.88 101 ALA A N 1
ATOM 747 C CA . ALA A 1 101 ? 5.738 -14.264 -7.285 1.00 82.88 101 ALA A CA 1
ATOM 748 C C . ALA A 1 101 ? 6.402 -13.536 -6.097 1.00 82.88 101 ALA A C 1
ATOM 750 O O . ALA A 1 101 ? 5.747 -13.224 -5.101 1.00 82.88 101 ALA A O 1
ATOM 751 N N . ASP A 1 102 ? 7.702 -13.275 -6.201 1.00 83.31 102 ASP A N 1
ATOM 752 C CA . ASP A 1 102 ? 8.522 -12.514 -5.262 1.00 83.31 102 ASP A CA 1
ATOM 753 C C . ASP A 1 102 ? 8.516 -10.998 -5.529 1.00 83.31 102 ASP A C 1
ATOM 755 O O . ASP A 1 102 ? 9.031 -10.235 -4.707 1.00 83.31 102 ASP A O 1
ATOM 759 N N . MET A 1 103 ? 7.872 -10.533 -6.608 1.00 84.62 103 MET A N 1
ATOM 760 C CA . MET A 1 103 ? 7.642 -9.113 -6.893 1.00 84.62 103 MET A CA 1
ATOM 761 C C . MET A 1 103 ? 6.537 -8.549 -5.984 1.00 84.62 103 MET A C 1
ATOM 763 O O . MET A 1 103 ? 5.425 -8.216 -6.401 1.00 84.62 103 MET A O 1
ATOM 767 N N . LEU A 1 104 ? 6.862 -8.451 -4.698 1.00 90.31 104 LEU A N 1
ATOM 768 C CA . LEU A 1 104 ? 6.002 -7.919 -3.651 1.00 90.31 104 LEU A CA 1
ATOM 769 C C . LEU A 1 104 ? 6.282 -6.434 -3.426 1.00 90.31 104 LEU A C 1
ATOM 771 O O . LEU A 1 104 ? 7.435 -6.000 -3.368 1.00 90.31 104 LEU A O 1
ATOM 775 N N . VAL A 1 105 ? 5.212 -5.660 -3.226 1.00 94.62 105 VAL A N 1
ATOM 776 C CA . VAL A 1 105 ? 5.324 -4.274 -2.753 1.00 94.62 105 VAL A CA 1
ATOM 777 C C . VAL A 1 105 ? 4.781 -4.194 -1.336 1.00 94.62 105 VAL A C 1
ATOM 779 O O . VAL A 1 105 ? 3.609 -4.484 -1.089 1.00 94.62 105 VAL A O 1
ATOM 782 N N . HIS A 1 106 ? 5.638 -3.804 -0.402 1.00 97.75 106 HIS A N 1
ATOM 783 C CA . HIS A 1 106 ? 5.291 -3.637 1.001 1.00 97.75 106 HIS A CA 1
ATOM 784 C C . HIS A 1 106 ? 4.970 -2.176 1.284 1.00 97.75 106 HIS A C 1
ATOM 786 O O . HIS A 1 106 ? 5.707 -1.292 0.857 1.00 97.75 106 HIS A O 1
ATOM 792 N N . TYR A 1 107 ? 3.899 -1.934 2.029 1.00 98.31 107 TYR A N 1
ATOM 793 C CA . TYR A 1 107 ? 3.480 -0.619 2.488 1.00 98.31 107 TYR A CA 1
ATOM 794 C C . TYR A 1 107 ? 3.471 -0.602 4.011 1.00 98.31 107 TYR A C 1
ATOM 796 O O . TYR A 1 107 ? 2.961 -1.529 4.643 1.00 98.31 107 TYR A O 1
ATOM 804 N N . GLN A 1 108 ? 3.990 0.476 4.584 1.00 98.50 108 GLN A N 1
ATOM 805 C CA . GLN A 1 108 ? 3.910 0.773 6.009 1.00 98.50 108 GLN A CA 1
ATOM 806 C C . GLN A 1 108 ? 3.351 2.176 6.166 1.00 98.50 108 GLN A C 1
ATOM 808 O O . GLN A 1 108 ? 3.891 3.124 5.600 1.00 98.50 108 GLN A O 1
ATOM 813 N N . GLY A 1 109 ? 2.263 2.320 6.912 1.00 98.19 109 GLY A N 1
ATOM 814 C CA . GLY A 1 109 ? 1.585 3.600 7.032 1.00 98.19 109 GLY A CA 1
ATOM 815 C C . GLY A 1 109 ? 0.854 3.796 8.343 1.00 98.19 109 GLY A C 1
ATOM 816 O O . GLY A 1 109 ? 0.863 2.948 9.237 1.00 98.19 109 GLY A O 1
ATOM 817 N N . ARG A 1 110 ? 0.214 4.956 8.449 1.00 97.94 110 ARG A N 1
ATOM 818 C CA . ARG A 1 110 ? -0.596 5.347 9.593 1.00 97.94 110 ARG A CA 1
ATOM 819 C C . ARG A 1 110 ? -1.923 5.931 9.131 1.00 97.94 110 ARG A C 1
ATOM 821 O O . ARG A 1 110 ? -1.966 6.795 8.255 1.00 97.94 110 ARG A O 1
ATOM 828 N N . VAL A 1 111 ? -2.999 5.462 9.752 1.00 96.50 111 VAL A N 1
ATOM 829 C CA . VAL A 1 111 ? -4.332 6.041 9.614 1.00 96.50 111 VAL A CA 1
ATOM 830 C C . VAL A 1 111 ? -4.392 7.330 10.425 1.00 96.50 111 VAL A C 1
ATOM 832 O O . VAL A 1 111 ? -3.982 7.385 11.584 1.00 96.50 111 VAL A O 1
ATOM 835 N N . SER A 1 112 ? -4.917 8.378 9.809 1.00 93.94 112 SER A N 1
ATOM 836 C CA . SER A 1 112 ? -5.177 9.674 10.427 1.00 93.94 112 SER A CA 1
ATOM 837 C C . SER A 1 112 ? -6.503 10.237 9.922 1.00 93.94 112 SER A C 1
ATOM 839 O O . SER A 1 112 ? -7.120 9.679 9.014 1.00 93.94 112 SER A O 1
ATOM 841 N N . LEU A 1 113 ? -6.953 11.345 10.508 1.00 91.00 113 LEU A N 1
ATOM 842 C CA . LEU A 1 113 ? -8.051 12.132 9.958 1.00 91.00 113 LEU A CA 1
ATOM 843 C C . LEU A 1 113 ? -7.478 13.356 9.246 1.00 91.00 113 LEU A C 1
ATOM 845 O O . LEU A 1 113 ? -6.766 14.159 9.850 1.00 91.00 113 LEU A O 1
ATOM 849 N N . SER A 1 114 ? -7.820 13.514 7.972 1.00 86.12 114 SER A N 1
ATOM 850 C CA . SER A 1 114 ? -7.492 14.676 7.150 1.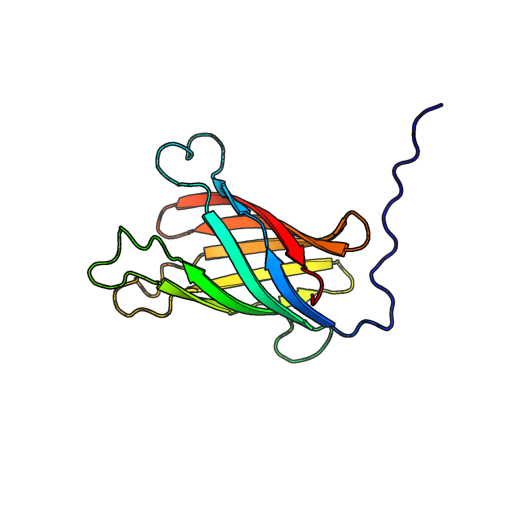00 86.12 114 SER A CA 1
ATOM 851 C C . SER A 1 114 ? -8.797 15.265 6.633 1.00 86.12 114 SER A C 1
ATOM 853 O O . SER A 1 114 ? -9.585 14.553 6.021 1.00 86.12 114 SER A O 1
ATOM 855 N N . GLU A 1 115 ? -9.063 16.541 6.931 1.00 86.81 115 GLU A N 1
ATOM 856 C CA . GLU A 1 115 ? -10.303 17.224 6.507 1.00 86.81 115 G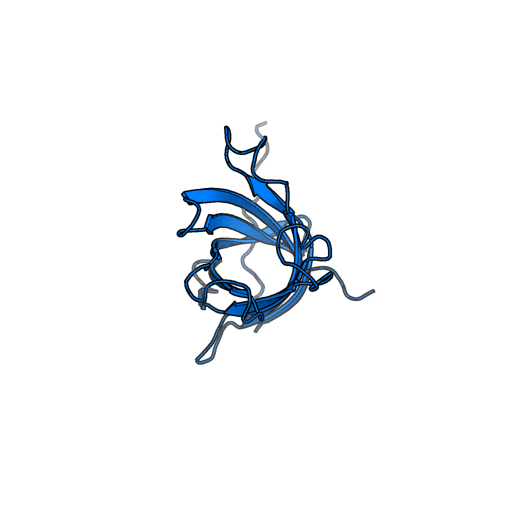LU A CA 1
ATOM 857 C C . GLU A 1 115 ? -11.586 16.479 6.939 1.00 86.81 115 GLU A C 1
ATOM 859 O O . GLU A 1 115 ? -12.595 16.479 6.246 1.00 86.81 115 GLU A O 1
ATOM 864 N N . GLY A 1 116 ? -11.543 15.814 8.100 1.00 85.75 116 GLY A N 1
ATOM 865 C CA . GLY A 1 116 ? -12.668 15.030 8.623 1.00 85.75 116 GLY A CA 1
ATOM 866 C C . GLY A 1 116 ? -12.827 13.638 8.004 1.00 85.75 116 GLY A C 1
ATOM 867 O O . GLY A 1 116 ? -13.706 12.896 8.431 1.00 85.75 116 GLY A O 1
ATOM 868 N N . ARG A 1 117 ? -11.964 13.248 7.059 1.00 89.50 117 ARG A N 1
ATOM 869 C CA . ARG A 1 117 ? -12.001 11.942 6.392 1.00 89.50 117 ARG A CA 1
ATOM 870 C C . ARG A 1 117 ? -10.819 11.062 6.798 1.00 89.50 117 ARG A C 1
ATOM 872 O O . ARG A 1 117 ? -9.721 11.585 7.019 1.00 89.50 117 ARG A O 1
ATOM 879 N N . PRO A 1 118 ? -10.999 9.731 6.875 1.00 94.62 118 PRO A N 1
ATOM 880 C CA . PRO A 1 118 ? -9.883 8.813 7.038 1.00 94.62 118 PRO A CA 1
ATOM 881 C C . PRO A 1 118 ? -8.862 8.971 5.908 1.00 94.62 118 PRO A C 1
ATOM 883 O O . PRO A 1 118 ? -9.203 8.969 4.725 1.00 94.62 118 PRO A O 1
ATOM 886 N N . ALA A 1 119 ? -7.600 9.099 6.292 1.00 96.62 119 ALA A N 1
ATOM 887 C CA . ALA A 1 119 ? -6.457 9.177 5.402 1.00 96.62 119 ALA A CA 1
ATOM 888 C C . ALA A 1 119 ? -5.407 8.158 5.834 1.00 96.62 119 ALA A C 1
ATOM 890 O O . ALA A 1 119 ? -5.200 7.946 7.029 1.00 96.62 119 ALA A O 1
ATOM 891 N N . LEU A 1 120 ? -4.732 7.552 4.866 1.00 98.06 120 LEU A N 1
ATOM 892 C CA . LEU A 1 120 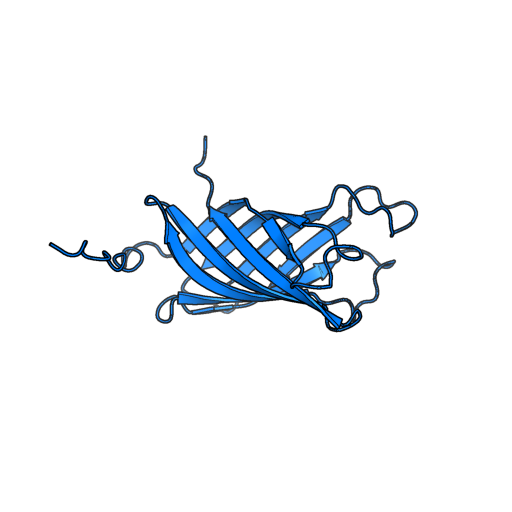? -3.637 6.620 5.082 1.00 98.06 120 LEU A CA 1
ATOM 893 C C . LEU A 1 120 ? -2.401 7.167 4.373 1.00 98.06 120 LEU A C 1
ATOM 895 O O . LEU A 1 120 ? -2.412 7.389 3.163 1.00 98.06 120 LEU A O 1
ATOM 899 N N . THR A 1 121 ? -1.341 7.405 5.138 1.00 98.50 121 THR A N 1
ATOM 900 C CA . THR A 1 121 ? -0.067 7.915 4.621 1.00 98.50 121 THR A CA 1
ATOM 901 C C . THR A 1 121 ? 1.082 7.055 5.112 1.00 98.50 121 THR A C 1
ATOM 903 O O . THR A 1 121 ? 0.999 6.453 6.184 1.00 98.50 121 THR A O 1
ATOM 906 N N . GLY A 1 122 ? 2.160 6.975 4.337 1.00 98.44 122 GLY A N 1
ATOM 907 C CA . GLY A 1 122 ? 3.283 6.126 4.705 1.00 98.44 122 GLY A CA 1
ATOM 908 C C . GLY A 1 122 ? 4.336 5.980 3.623 1.00 98.44 122 GLY A C 1
ATOM 909 O O . GLY A 1 122 ? 4.468 6.828 2.740 1.00 98.44 122 GLY A O 1
ATOM 910 N N . THR A 1 123 ? 5.079 4.883 3.700 1.00 98.62 123 THR A N 1
ATOM 911 C CA . THR A 1 123 ? 6.113 4.503 2.740 1.00 98.62 123 THR A CA 1
ATOM 912 C C . THR A 1 123 ? 5.776 3.189 2.057 1.00 98.62 123 THR A C 1
ATOM 914 O O . THR A 1 123 ? 5.006 2.371 2.566 1.00 98.62 123 THR A O 1
ATOM 917 N N . TRP A 1 124 ? 6.352 2.995 0.878 1.00 98.12 124 TRP A N 1
ATOM 918 C CA . TRP A 1 124 ? 6.263 1.752 0.129 1.00 98.12 124 TRP A CA 1
ATOM 919 C C . TRP A 1 124 ? 7.649 1.302 -0.332 1.00 98.12 124 TRP A C 1
ATOM 921 O O . TRP A 1 124 ? 8.543 2.130 -0.522 1.00 98.12 124 TRP A O 1
ATOM 931 N N . ARG A 1 125 ? 7.832 -0.008 -0.510 1.00 97.00 125 ARG A N 1
ATOM 932 C CA . ARG A 1 125 ? 9.074 -0.613 -1.003 1.00 97.00 125 ARG A CA 1
ATOM 933 C C . ARG A 1 125 ? 8.789 -1.831 -1.873 1.00 97.00 125 ARG A C 1
ATOM 935 O O . ARG A 1 125 ? 8.049 -2.721 -1.463 1.00 97.00 125 ARG A O 1
ATOM 942 N N . ASN A 1 126 ? 9.413 -1.879 -3.041 1.00 92.88 126 ASN A N 1
ATOM 943 C CA . ASN A 1 126 ? 9.504 -3.049 -3.903 1.00 92.88 126 ASN A CA 1
ATOM 944 C C . ASN A 1 126 ? 10.896 -3.666 -3.717 1.00 92.88 126 ASN A C 1
ATOM 946 O O . ASN A 1 126 ? 11.903 -3.067 -4.088 1.00 92.88 126 ASN A O 1
ATOM 950 N N . THR A 1 127 ? 10.956 -4.842 -3.098 1.00 85.31 127 THR A N 1
ATOM 951 C CA . THR A 1 127 ? 12.233 -5.467 -2.723 1.00 85.31 127 THR A CA 1
ATOM 952 C C . THR A 1 127 ? 13.023 -5.940 -3.941 1.00 85.31 127 THR A C 1
ATOM 954 O O . THR A 1 127 ? 14.240 -5.810 -3.947 1.00 85.31 127 THR A O 1
ATOM 957 N N . LEU A 1 128 ? 12.342 -6.444 -4.975 1.00 87.19 128 LEU A N 1
ATOM 958 C CA . LEU A 1 128 ? 12.987 -7.037 -6.149 1.00 87.19 128 LEU A CA 1
ATOM 959 C C . LEU A 1 128 ? 13.714 -5.992 -7.004 1.00 87.19 128 LEU A C 1
ATOM 961 O O . LEU A 1 128 ? 14.805 -6.244 -7.499 1.00 87.19 128 LEU A O 1
ATOM 965 N N . HIS A 1 129 ? 13.110 -4.814 -7.156 1.00 86.25 129 HIS A N 1
ATOM 966 C CA . HIS A 1 129 ? 13.661 -3.729 -7.973 1.00 86.25 129 HIS A CA 1
ATOM 967 C C . HIS A 1 129 ? 14.381 -2.660 -7.145 1.00 86.25 129 HIS A C 1
ATOM 969 O O . HIS A 1 129 ? 14.778 -1.636 -7.686 1.00 86.25 129 HIS A O 1
ATOM 975 N N . GLU A 1 130 ? 14.489 -2.860 -5.828 1.00 91.38 130 GLU A N 1
ATOM 976 C CA . GLU A 1 130 ? 15.062 -1.902 -4.873 1.00 91.38 130 GLU A CA 1
ATOM 977 C C . GLU A 1 130 ? 14.440 -0.488 -4.930 1.00 91.38 130 GLU A C 1
ATOM 979 O O . GLU A 1 130 ? 15.003 0.489 -4.429 1.00 91.38 130 GLU A O 1
ATOM 984 N N . THR A 1 131 ? 13.223 -0.371 -5.469 1.00 94.12 131 THR A N 1
ATOM 985 C CA . THR A 1 131 ? 12.495 0.897 -5.573 1.00 94.12 131 THR A CA 1
ATOM 986 C C . THR A 1 131 ? 11.643 1.140 -4.335 1.00 94.12 131 THR A C 1
ATOM 988 O O . THR A 1 131 ? 11.159 0.215 -3.676 1.00 94.12 131 THR A O 1
ATOM 991 N N . HIS A 1 132 ? 11.480 2.405 -3.967 1.00 97.25 132 HIS A N 1
ATOM 992 C CA . HIS A 1 132 ? 10.746 2.795 -2.769 1.00 97.25 132 HIS A CA 1
ATOM 993 C C . HIS A 1 132 ? 10.241 4.229 -2.882 1.00 97.25 132 HIS A C 1
ATOM 995 O O . HIS A 1 132 ? 10.616 4.970 -3.792 1.00 97.25 132 HIS A O 1
ATOM 1001 N N . GLY A 1 133 ? 9.405 4.633 -1.932 1.00 97.88 133 GLY A N 1
ATOM 1002 C CA . GLY A 1 133 ? 8.914 5.997 -1.872 1.00 97.88 133 GLY A CA 1
ATOM 1003 C C . GLY A 1 133 ? 7.867 6.215 -0.794 1.00 97.88 133 GLY A C 1
ATOM 1004 O O . GLY A 1 133 ? 7.769 5.453 0.170 1.00 97.88 133 GLY A O 1
ATOM 1005 N N . ALA A 1 134 ? 7.087 7.277 -0.964 1.00 98.50 134 ALA A N 1
ATOM 1006 C CA . ALA A 1 134 ? 6.016 7.665 -0.058 1.00 98.50 134 ALA A CA 1
ATOM 1007 C C . ALA A 1 134 ? 4.655 7.495 -0.730 1.00 98.50 134 ALA A C 1
ATOM 1009 O O . ALA A 1 134 ? 4.538 7.548 -1.952 1.00 98.50 134 ALA A O 1
ATOM 1010 N N . PHE A 1 135 ? 3.609 7.309 0.061 1.00 98.44 135 PHE A N 1
ATOM 1011 C CA . PHE A 1 135 ? 2.249 7.293 -0.449 1.00 98.44 135 PHE A CA 1
ATOM 1012 C C . PHE A 1 135 ? 1.292 8.039 0.469 1.00 98.44 135 PHE A C 1
ATOM 1014 O O . PHE A 1 135 ? 1.519 8.169 1.676 1.00 98.44 135 PHE A O 1
ATOM 1021 N N . ALA A 1 136 ? 0.204 8.511 -0.125 1.00 98.19 136 ALA A N 1
ATOM 1022 C CA . ALA A 1 136 ? -0.905 9.113 0.585 1.00 98.19 136 ALA A CA 1
ATOM 1023 C C . ALA A 1 136 ? -2.204 8.808 -0.156 1.00 98.19 136 ALA A C 1
ATOM 1025 O O . ALA A 1 136 ? -2.287 8.995 -1.368 1.00 98.19 136 ALA A O 1
ATOM 1026 N N . CYS A 1 137 ? -3.223 8.370 0.572 1.00 97.81 137 CYS A N 1
ATOM 1027 C CA . CYS A 1 137 ? -4.571 8.198 0.051 1.00 97.81 137 CYS A CA 1
ATOM 1028 C C . CYS A 1 137 ? -5.624 8.551 1.104 1.00 97.81 137 CYS A C 1
ATOM 1030 O O . CYS A 1 137 ? -5.341 8.642 2.301 1.00 97.81 137 CYS A O 1
ATOM 1032 N N . ARG A 1 138 ? -6.851 8.789 0.646 1.00 97.19 138 ARG A N 1
ATOM 1033 C CA . ARG A 1 138 ? -8.005 9.117 1.487 1.00 97.19 138 ARG A CA 1
ATOM 1034 C C . ARG A 1 138 ? -9.169 8.203 1.144 1.00 97.19 138 ARG A C 1
ATOM 1036 O O . ARG A 1 138 ? -9.331 7.834 -0.019 1.00 97.19 138 ARG A O 1
ATOM 1043 N N . LEU A 1 139 ? -9.972 7.869 2.147 1.00 96.06 139 LEU A N 1
ATOM 1044 C CA . LEU A 1 139 ? -11.231 7.166 1.948 1.00 96.06 139 LEU A CA 1
ATOM 1045 C C . LEU A 1 139 ? -12.235 8.116 1.283 1.00 96.06 139 LEU A C 1
ATOM 1047 O O . LEU A 1 139 ? -12.483 9.220 1.779 1.00 96.06 139 LEU A O 1
ATOM 1051 N N . MET A 1 140 ? -12.777 7.696 0.145 1.00 94.06 140 MET A N 1
ATOM 1052 C CA . MET A 1 140 ? -13.821 8.419 -0.571 1.00 94.06 140 MET A CA 1
ATOM 1053 C C . MET A 1 140 ? -15.163 8.236 0.134 1.00 94.06 140 MET A C 1
ATOM 1055 O O . MET A 1 140 ? -15.443 7.174 0.686 1.00 94.06 140 MET A O 1
ATOM 1059 N N . GLU A 1 141 ? -15.993 9.274 0.098 1.00 81.88 141 GLU A N 1
ATOM 1060 C CA . GLU A 1 141 ? -17.398 9.153 0.484 1.00 81.88 141 GLU A CA 1
ATOM 1061 C C . GLU A 1 141 ? -18.159 8.391 -0.604 1.00 81.88 141 GLU A C 1
ATOM 1063 O O . GLU A 1 141 ? -17.859 8.532 -1.793 1.00 81.88 141 GLU A O 1
ATOM 1068 N N . GLU A 1 142 ? -19.137 7.588 -0.190 1.00 65.00 142 GLU A N 1
ATOM 1069 C CA . GLU A 1 142 ? -20.157 7.079 -1.102 1.00 65.00 142 GLU A CA 1
ATOM 1070 C C . GLU A 1 142 ? -20.919 8.285 -1.666 1.00 65.00 142 GLU A C 1
ATOM 1072 O O . GLU A 1 142 ? -21.480 9.079 -0.910 1.00 65.00 142 GLU A O 1
ATOM 1077 N N . THR A 1 143 ? -20.858 8.470 -2.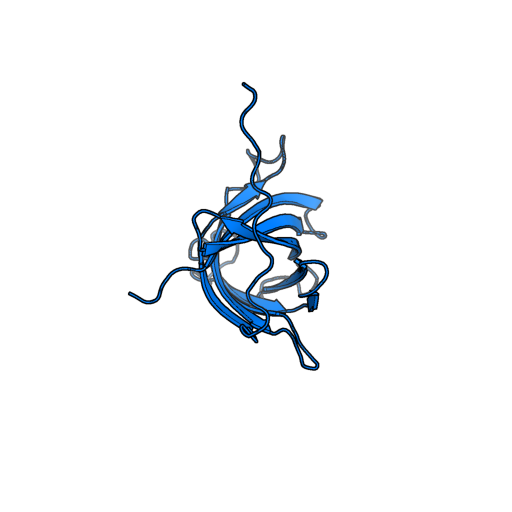985 1.00 49.78 143 THR A N 1
ATOM 1078 C CA . THR A 1 143 ? -21.692 9.440 -3.713 1.00 49.78 143 THR A CA 1
ATOM 1079 C C . THR A 1 143 ? -23.097 8.916 -3.918 1.00 49.78 143 THR A C 1
ATOM 1081 O O . THR A 1 143 ? -23.197 7.729 -4.308 1.00 49.78 143 THR A O 1
#

pLDDT: mean 86.1, std 15.79, range [37.34, 98.62]